Protein AF-A0A952JUQ2-F1 (afdb_monomer)

Radius of gyration: 20.74 Å; Cα contacts (8 Å, |Δi|>4): 284; chains: 1; bounding box: 38×48×67 Å

Nearest PDB structures (foldseek):
  8fvu-assembly1_A  TM=6.245E-01  e=5.560E-03  Homo sapiens
  4v7r-assembly2_DZ  TM=5.406E-01  e=3.427E+00  Saccharomyces cerevisiae
  6dao-assembly2_A  TM=3.862E-01  e=1.151E+00  Pseudomonas putida
  4a0f-assembly1_B  TM=4.061E-01  e=3.226E+00  Arabidopsis thaliana

Sequence (171 aa):
MMSKKYYIHFVWMFLLTIGVANA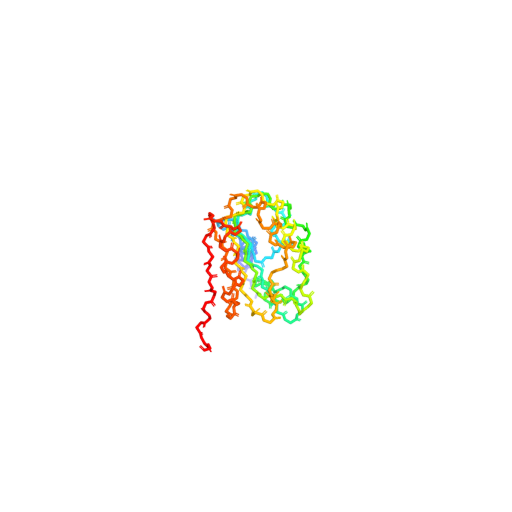QNSFNPMGYATSLRDALKEPENISTVSVYYTRGMIFDIEQGKPAPDASFEKLSELNNLKTFRLNGCPFDFKQENFFCNLSKLKQLEVLELRMSFRQLGILSEHSVKCLKKLKNLRRLNLPYLYPQEDYLKLQEALPNCEIVINVYPGE

Mean predicted aligned error: 10.51 Å

Structure (mmCIF, N/CA/C/O backbone):
data_AF-A0A952JUQ2-F1
#
_entry.id   AF-A0A952JUQ2-F1
#
loop_
_atom_site.group_PDB
_atom_site.id
_atom_site.type_symbol
_atom_site.label_atom_id
_atom_site.label_alt_id
_atom_site.label_comp_id
_atom_site.label_asym_id
_atom_site.label_entity_id
_atom_site.label_seq_id
_atom_site.pdbx_PDB_ins_code
_atom_site.Cartn_x
_atom_site.Cartn_y
_atom_site.Cartn_z
_atom_site.occupancy
_atom_site.B_iso_or_equiv
_atom_site.auth_seq_id
_atom_site.auth_comp_id
_atom_site.auth_asym_id
_atom_site.auth_atom_id
_atom_site.pdbx_PDB_model_num
ATOM 1 N N . MET A 1 1 ? 25.212 -35.802 -46.756 1.00 48.25 1 MET A N 1
ATOM 2 C CA . MET A 1 1 ? 24.297 -34.889 -47.475 1.00 48.25 1 MET A CA 1
ATOM 3 C C . MET A 1 1 ? 22.951 -34.931 -46.754 1.00 48.25 1 MET A C 1
ATOM 5 O O . MET A 1 1 ? 22.235 -35.913 -46.899 1.00 48.25 1 MET A O 1
ATOM 9 N N . MET A 1 2 ? 22.663 -33.977 -45.855 1.00 43.41 2 MET A N 1
ATOM 10 C CA . MET A 1 2 ? 21.398 -34.004 -45.103 1.00 43.41 2 MET A CA 1
ATOM 11 C C . MET A 1 2 ? 20.219 -33.844 -46.071 1.00 43.41 2 MET A C 1
ATOM 13 O O . MET A 1 2 ? 20.189 -32.920 -46.881 1.00 43.41 2 MET A O 1
ATOM 17 N N . SER A 1 3 ? 19.278 -34.788 -46.024 1.00 51.94 3 SER A N 1
ATOM 18 C CA . SER A 1 3 ? 18.105 -34.812 -46.901 1.00 51.94 3 SER A CA 1
ATOM 19 C C . SER A 1 3 ? 17.235 -33.570 -46.669 1.00 51.94 3 SER A C 1
ATOM 21 O O . SER A 1 3 ? 16.967 -33.204 -45.524 1.00 51.94 3 SER A O 1
ATOM 23 N N . LYS A 1 4 ? 16.760 -32.944 -47.760 1.00 53.78 4 LYS A N 1
ATOM 24 C CA . LYS A 1 4 ? 15.895 -31.742 -47.754 1.00 53.78 4 LYS A CA 1
ATOM 25 C C . LYS A 1 4 ? 14.690 -31.862 -46.805 1.00 53.78 4 LYS A C 1
ATOM 27 O O . LYS A 1 4 ? 14.225 -30.853 -46.286 1.00 53.78 4 LYS A O 1
ATOM 32 N N . LYS A 1 5 ? 14.219 -33.086 -46.530 1.00 54.19 5 LYS A N 1
ATOM 33 C CA . LYS A 1 5 ? 13.123 -33.356 -45.586 1.00 54.19 5 LYS A CA 1
ATOM 34 C C . LYS A 1 5 ? 13.482 -33.022 -44.132 1.00 54.19 5 LYS A C 1
ATOM 36 O O . LYS A 1 5 ? 12.635 -32.499 -43.418 1.00 54.19 5 LYS A O 1
ATOM 41 N N . TYR A 1 6 ? 14.727 -33.254 -43.708 1.00 50.25 6 TYR A N 1
ATOM 42 C CA . TYR A 1 6 ? 15.170 -32.939 -42.344 1.00 50.25 6 TYR A CA 1
ATOM 43 C C . TYR A 1 6 ? 15.338 -31.436 -42.126 1.00 50.25 6 TYR A C 1
ATOM 45 O O . TYR A 1 6 ? 15.023 -30.942 -41.049 1.00 50.25 6 TYR A O 1
ATOM 53 N N . TYR A 1 7 ? 15.759 -30.699 -43.158 1.00 55.59 7 TYR A N 1
ATOM 54 C CA . TYR A 1 7 ? 15.891 -29.242 -43.088 1.00 55.59 7 TYR A CA 1
ATOM 55 C C . TYR A 1 7 ? 14.527 -28.555 -42.922 1.00 55.59 7 TYR A C 1
ATOM 57 O O . TYR A 1 7 ? 14.372 -27.687 -42.071 1.00 55.59 7 TYR A O 1
ATOM 65 N N . ILE A 1 8 ? 13.508 -29.003 -43.664 1.00 60.38 8 ILE A N 1
ATOM 66 C CA . ILE A 1 8 ? 12.139 -28.476 -43.544 1.00 60.38 8 ILE A CA 1
ATOM 67 C C . ILE A 1 8 ? 11.548 -28.798 -42.163 1.00 60.38 8 ILE A C 1
ATOM 69 O O . ILE A 1 8 ? 10.934 -27.928 -41.553 1.00 60.38 8 ILE A O 1
ATOM 73 N N . HIS A 1 9 ? 11.788 -30.001 -41.629 1.00 49.88 9 HIS A N 1
ATOM 74 C CA . HIS A 1 9 ? 11.355 -30.360 -40.274 1.00 49.88 9 HIS A CA 1
ATOM 75 C C . HIS A 1 9 ? 12.032 -29.517 -39.185 1.00 49.88 9 HIS A C 1
ATOM 77 O O . HIS A 1 9 ? 11.367 -29.105 -38.236 1.00 49.88 9 HIS A O 1
ATOM 83 N N . PHE A 1 10 ? 13.327 -29.222 -39.333 1.00 52.72 10 PHE A N 1
ATOM 84 C CA . PHE A 1 10 ? 14.059 -28.358 -38.405 1.00 52.72 10 PHE A CA 1
ATOM 85 C C . PHE A 1 10 ? 13.554 -26.915 -38.440 1.00 52.72 10 PHE A C 1
ATOM 87 O O . PHE A 1 10 ? 13.363 -26.319 -37.387 1.00 52.72 10 PHE A O 1
ATOM 94 N N . VAL A 1 11 ? 13.275 -26.369 -39.627 1.00 57.78 11 VAL A N 1
ATOM 95 C CA . VAL A 1 11 ? 12.714 -25.016 -39.773 1.00 57.78 11 VAL A CA 1
ATOM 96 C C . VAL A 1 11 ? 11.303 -24.935 -39.180 1.00 57.78 11 VAL A C 1
ATOM 98 O O . VAL A 1 11 ? 10.991 -23.970 -38.487 1.00 57.78 11 VAL A O 1
ATOM 101 N N . TRP A 1 12 ? 10.474 -25.968 -39.365 1.00 45.62 12 TRP A N 1
ATOM 102 C CA . TRP A 1 12 ? 9.148 -26.049 -38.742 1.00 45.62 12 TRP A CA 1
ATOM 103 C C . TRP A 1 12 ? 9.212 -26.149 -37.215 1.00 45.62 12 TRP A C 1
ATOM 105 O O . TRP A 1 12 ? 8.477 -25.437 -36.535 1.00 45.62 12 TRP A O 1
ATOM 115 N N . MET A 1 13 ? 10.110 -26.969 -36.656 1.00 43.53 13 MET A N 1
ATOM 116 C CA . MET A 1 13 ? 10.314 -27.013 -35.203 1.00 43.53 13 MET A CA 1
ATOM 117 C C . MET A 1 13 ? 10.859 -25.692 -34.657 1.00 43.53 13 MET A C 1
ATOM 119 O O . MET A 1 13 ? 10.415 -25.262 -33.598 1.00 43.53 13 MET A O 1
ATOM 123 N N . PHE A 1 14 ? 11.765 -25.024 -35.375 1.00 47.56 14 PHE A N 1
ATOM 124 C CA . PHE A 1 14 ? 12.341 -23.754 -34.934 1.00 47.56 14 PHE A CA 1
ATOM 125 C C . PHE A 1 14 ? 11.302 -22.618 -34.949 1.00 47.56 14 PHE A C 1
ATOM 127 O O . PHE A 1 14 ? 11.216 -21.841 -33.998 1.00 47.56 14 PHE A O 1
ATOM 134 N N . LEU A 1 15 ? 10.440 -22.567 -35.972 1.00 43.97 15 LEU A N 1
ATOM 135 C CA . LEU A 1 15 ? 9.308 -21.634 -36.031 1.00 43.97 15 LEU A CA 1
ATOM 136 C C . LEU A 1 15 ? 8.252 -21.929 -34.959 1.00 43.97 15 LEU A C 1
ATOM 138 O O . LEU A 1 15 ? 7.720 -20.991 -34.373 1.00 43.97 15 LEU A O 1
ATOM 142 N N . LEU A 1 16 ? 7.996 -23.203 -34.640 1.00 41.97 16 LEU A N 1
ATOM 143 C CA . LEU A 1 16 ? 7.150 -23.582 -33.504 1.00 41.97 16 LEU A CA 1
ATOM 144 C C . LEU A 1 16 ? 7.776 -23.149 -32.173 1.00 41.97 16 LEU A C 1
ATOM 146 O O . LEU A 1 16 ? 7.067 -22.609 -31.337 1.00 41.97 16 LEU A O 1
ATOM 150 N N . THR A 1 17 ? 9.090 -23.284 -31.977 1.00 39.91 17 THR A N 1
ATOM 151 C CA . THR A 1 17 ? 9.741 -22.807 -30.744 1.00 39.91 17 THR A CA 1
ATOM 152 C C . THR A 1 17 ? 9.764 -21.284 -30.627 1.00 39.91 17 THR A C 1
ATOM 154 O O . THR A 1 17 ? 9.573 -20.774 -29.530 1.00 39.91 17 THR A O 1
ATOM 157 N N . ILE A 1 18 ? 9.917 -20.543 -31.733 1.00 41.25 18 ILE A N 1
ATOM 158 C CA . ILE A 1 18 ? 9.821 -19.072 -31.727 1.00 41.25 18 ILE A CA 1
ATOM 159 C C . ILE A 1 18 ? 8.368 -18.628 -31.504 1.00 41.25 18 ILE A C 1
ATOM 161 O O . ILE A 1 18 ? 8.122 -17.694 -30.746 1.00 41.25 18 ILE A O 1
ATOM 165 N N . GLY A 1 19 ? 7.395 -19.317 -32.108 1.00 39.59 19 GLY A N 1
ATOM 166 C CA . GLY A 1 19 ? 5.969 -19.077 -31.877 1.00 39.59 19 GLY A CA 1
ATOM 167 C C . GLY A 1 19 ? 5.550 -19.364 -30.434 1.00 39.59 19 GLY A C 1
ATOM 168 O O . GLY A 1 19 ? 4.802 -18.587 -29.854 1.00 39.59 19 GLY A O 1
ATOM 169 N N . VAL A 1 20 ? 6.084 -20.424 -29.822 1.00 41.56 20 VAL A N 1
ATOM 170 C CA . VAL A 1 20 ? 5.821 -20.789 -28.420 1.00 41.56 20 VAL A CA 1
ATOM 171 C C . VAL A 1 20 ? 6.560 -19.862 -27.444 1.00 41.56 20 VAL A C 1
ATOM 173 O O . VAL A 1 20 ? 5.977 -19.489 -26.432 1.00 41.56 20 VAL A O 1
ATOM 176 N N . ALA A 1 21 ? 7.778 -19.407 -27.756 1.00 36.41 21 ALA A N 1
ATOM 177 C CA . ALA A 1 21 ? 8.496 -18.416 -26.946 1.00 36.41 21 ALA A CA 1
ATOM 178 C C . ALA A 1 21 ? 7.831 -17.025 -26.993 1.00 36.41 21 ALA A C 1
ATOM 180 O O . ALA A 1 21 ? 7.738 -16.351 -25.971 1.00 36.41 21 ALA A O 1
ATOM 181 N N . ASN A 1 22 ? 7.288 -16.618 -28.147 1.00 41.34 22 ASN A N 1
ATOM 182 C CA . ASN A 1 22 ? 6.492 -15.390 -28.253 1.00 41.34 22 ASN A CA 1
ATOM 183 C C . ASN A 1 22 ? 5.085 -15.538 -27.647 1.00 41.34 22 ASN A C 1
ATOM 185 O O . ASN A 1 22 ? 4.543 -14.556 -27.151 1.00 41.34 22 ASN A O 1
ATOM 189 N N . ALA A 1 23 ? 4.512 -16.747 -27.623 1.00 36.94 23 ALA A N 1
ATOM 190 C CA . ALA A 1 23 ? 3.246 -17.020 -26.942 1.00 36.94 23 ALA A CA 1
ATOM 191 C C . ALA A 1 23 ? 3.397 -17.070 -25.409 1.00 36.94 23 ALA A C 1
ATOM 193 O O . ALA A 1 23 ? 2.489 -16.648 -24.694 1.00 36.94 23 ALA A O 1
ATOM 194 N N . GLN A 1 24 ? 4.550 -17.504 -24.888 1.00 36.94 24 GLN A N 1
ATOM 195 C CA . GLN A 1 24 ? 4.845 -17.461 -23.450 1.00 36.94 24 GLN A CA 1
ATOM 196 C C . GLN A 1 24 ? 5.017 -16.031 -22.913 1.00 36.94 24 GLN A C 1
ATOM 198 O O . GLN A 1 24 ? 4.682 -15.794 -21.759 1.00 36.94 24 GLN A O 1
ATOM 203 N N . ASN A 1 25 ? 5.396 -15.064 -23.756 1.00 39.97 25 ASN A N 1
ATOM 204 C CA . ASN A 1 25 ? 5.373 -13.633 -23.416 1.00 39.97 25 ASN A CA 1
ATOM 205 C C . ASN A 1 25 ? 3.961 -13.008 -23.413 1.00 39.97 25 ASN A C 1
ATOM 207 O O . ASN A 1 25 ? 3.826 -11.816 -23.153 1.00 39.97 25 ASN A O 1
ATOM 211 N N . SER A 1 26 ? 2.910 -13.779 -23.721 1.00 40.09 26 SER A N 1
ATOM 212 C CA . SER A 1 26 ? 1.522 -13.288 -23.812 1.00 40.09 26 SER A CA 1
ATOM 213 C C . SER A 1 26 ? 0.542 -13.998 -22.875 1.00 40.09 26 SER A C 1
ATOM 215 O O . SER A 1 26 ? -0.656 -13.721 -22.902 1.00 40.09 26 SER A O 1
ATOM 217 N N . PHE A 1 27 ? 1.021 -14.899 -22.012 1.00 37.22 27 PHE A N 1
ATOM 218 C CA . PHE A 1 27 ? 0.160 -15.550 -21.030 1.00 37.22 27 PHE A CA 1
ATOM 219 C C . PHE A 1 27 ? 0.118 -14.731 -19.734 1.00 37.22 27 PHE A C 1
ATOM 221 O O . PHE A 1 27 ? 0.773 -15.063 -18.751 1.00 37.22 27 PHE A O 1
ATOM 228 N N . ASN A 1 28 ? -0.677 -13.656 -19.734 1.00 50.28 28 ASN A N 1
ATOM 229 C CA . ASN A 1 28 ? -1.103 -12.968 -18.517 1.00 50.28 28 ASN A CA 1
ATOM 230 C C . ASN A 1 28 ? -2.543 -13.388 -18.179 1.00 50.28 28 ASN A C 1
ATOM 232 O O . ASN A 1 28 ? -3.490 -12.713 -18.584 1.00 50.28 28 ASN A O 1
ATOM 236 N N . PRO A 1 29 ? -2.759 -14.514 -17.478 1.00 48.12 29 PRO A N 1
ATOM 237 C CA . PRO A 1 29 ? -4.084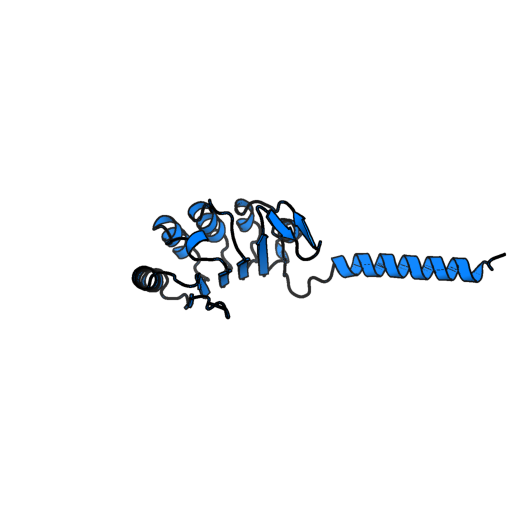 -15.114 -17.412 1.00 48.12 29 PRO A CA 1
ATOM 238 C C . PRO A 1 29 ? -5.114 -14.297 -16.616 1.00 48.12 29 PRO A C 1
ATOM 240 O O . PRO A 1 29 ? -6.281 -14.659 -16.667 1.00 48.12 29 PRO A O 1
ATOM 243 N N . MET A 1 30 ? -4.744 -13.227 -15.891 1.00 62.62 30 MET A N 1
ATOM 244 C CA . MET A 1 30 ? -5.668 -12.506 -14.988 1.00 62.62 30 MET A CA 1
ATOM 245 C C . MET A 1 30 ? -5.366 -11.000 -14.794 1.00 62.62 30 MET A C 1
ATOM 247 O O . MET A 1 30 ? -5.812 -10.395 -13.814 1.00 62.62 30 MET A O 1
ATOM 251 N N . GLY A 1 31 ? -4.597 -10.367 -15.683 1.00 84.12 31 GLY A N 1
ATOM 252 C CA . GLY A 1 31 ? -4.207 -8.963 -15.498 1.00 84.12 31 GLY A CA 1
ATOM 253 C C . GLY A 1 31 ? -3.202 -8.764 -14.363 1.00 84.12 31 GLY A C 1
ATOM 254 O O . GLY A 1 31 ? -3.310 -7.832 -13.570 1.00 84.12 31 GLY A O 1
ATOM 255 N N . TYR A 1 32 ? -2.261 -9.689 -14.238 1.00 87.56 32 TYR A N 1
ATOM 256 C CA . TYR A 1 32 ? -1.175 -9.688 -13.272 1.00 87.56 32 TYR A CA 1
ATOM 257 C C . TYR A 1 32 ? 0.119 -9.173 -13.915 1.00 87.56 32 TYR A C 1
ATOM 259 O O . TYR A 1 32 ? 0.428 -9.535 -15.042 1.00 87.56 32 TYR A O 1
ATOM 267 N N . ALA A 1 33 ? 0.899 -8.360 -13.212 1.00 86.94 33 ALA A N 1
ATOM 268 C CA . ALA A 1 33 ? 2.233 -7.966 -13.660 1.00 86.94 33 ALA A CA 1
ATOM 269 C C . ALA A 1 33 ? 3.227 -7.947 -12.495 1.00 86.94 33 ALA A C 1
ATOM 271 O O . ALA A 1 33 ? 2.887 -7.576 -11.369 1.00 86.94 33 ALA A O 1
ATOM 272 N N . THR A 1 34 ? 4.478 -8.315 -12.763 1.00 85.50 34 THR A N 1
ATOM 273 C CA 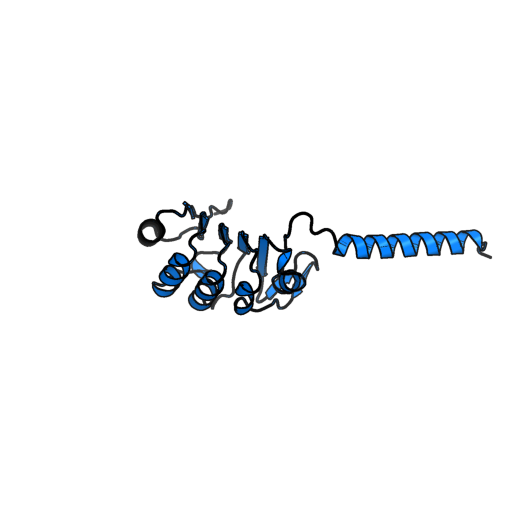. THR A 1 34 ? 5.580 -8.280 -11.782 1.00 85.50 34 THR A CA 1
ATOM 274 C C . THR A 1 34 ? 6.426 -7.007 -11.852 1.00 85.50 34 THR A C 1
ATOM 276 O O . THR A 1 34 ? 7.390 -6.854 -11.105 1.00 85.50 34 THR A O 1
ATOM 279 N N . SER A 1 35 ? 6.067 -6.093 -12.752 1.00 85.38 35 SER A N 1
ATOM 280 C CA . SER A 1 35 ? 6.806 -4.878 -13.098 1.00 85.38 35 SER A CA 1
ATOM 281 C C . SER A 1 35 ? 5.809 -3.782 -13.479 1.00 85.38 35 SER A C 1
ATOM 283 O O . SER A 1 35 ? 4.821 -4.042 -14.173 1.00 85.38 35 SER A O 1
ATOM 285 N N . LEU A 1 36 ? 6.037 -2.553 -13.009 1.00 87.69 36 LEU A N 1
ATOM 286 C CA . LEU A 1 36 ? 5.193 -1.410 -13.350 1.00 87.69 36 LEU A CA 1
ATOM 287 C C . LEU A 1 36 ? 5.373 -1.021 -14.822 1.00 87.69 36 LEU A C 1
ATOM 289 O O . LEU A 1 36 ? 4.402 -0.700 -15.494 1.00 87.69 36 LEU A O 1
ATOM 293 N N . ARG A 1 37 ? 6.591 -1.094 -15.357 1.00 88.31 37 ARG A N 1
ATOM 294 C CA . ARG A 1 37 ? 6.899 -0.840 -16.768 1.00 88.31 37 ARG A CA 1
ATOM 295 C C . ARG A 1 37 ? 6.092 -1.752 -17.681 1.00 88.31 37 ARG A C 1
ATOM 297 O O . ARG A 1 37 ? 5.588 -1.275 -18.693 1.00 88.31 37 ARG A O 1
ATOM 304 N N . ASP A 1 38 ? 5.992 -3.034 -17.347 1.00 86.38 38 ASP A N 1
ATOM 305 C CA . ASP A 1 38 ? 5.240 -3.992 -18.158 1.00 86.38 38 ASP A CA 1
ATOM 306 C C . ASP A 1 38 ? 3.739 -3.803 -17.984 1.00 86.38 38 ASP A C 1
ATOM 308 O O . ASP A 1 38 ? 3.015 -3.796 -18.976 1.00 86.38 38 ASP A O 1
ATOM 312 N N . ALA A 1 39 ? 3.287 -3.523 -16.758 1.00 90.25 39 ALA A N 1
ATOM 313 C CA . ALA A 1 39 ? 1.895 -3.174 -16.498 1.00 90.25 39 ALA A CA 1
ATOM 314 C C . ALA A 1 39 ? 1.423 -1.966 -17.330 1.00 90.25 39 ALA A C 1
ATOM 316 O O . ALA A 1 39 ? 0.290 -1.929 -17.795 1.00 90.25 39 ALA A O 1
ATOM 317 N N . LEU A 1 40 ? 2.303 -0.986 -17.547 1.00 92.06 40 LEU A N 1
ATOM 318 C CA . LEU A 1 40 ? 2.011 0.228 -18.312 1.00 92.06 40 LEU A CA 1
ATOM 319 C C . LEU A 1 40 ? 1.933 0.016 -19.833 1.00 92.06 40 LEU A C 1
ATOM 321 O O . LEU A 1 40 ? 1.577 0.955 -20.540 1.00 92.06 40 LEU A O 1
ATOM 325 N N . LYS A 1 41 ? 2.265 -1.173 -20.357 1.00 92.44 41 LYS A N 1
ATOM 326 C CA . LYS A 1 41 ? 2.092 -1.478 -21.789 1.00 92.44 41 LYS A CA 1
ATOM 327 C C . LYS A 1 41 ? 0.617 -1.632 -22.163 1.00 92.44 41 LYS A C 1
ATOM 329 O O . LYS A 1 41 ? 0.231 -1.209 -23.245 1.00 92.44 41 LYS A O 1
ATOM 334 N N . GLU A 1 42 ? -0.178 -2.207 -21.261 1.00 91.88 42 GLU A N 1
ATOM 335 C CA . GLU A 1 42 ? -1.618 -2.457 -21.427 1.00 91.88 42 GLU A CA 1
ATOM 336 C C . GLU A 1 42 ? -2.359 -2.188 -20.098 1.00 91.88 42 GLU A C 1
ATOM 338 O O . GLU A 1 42 ? -2.890 -3.111 -19.472 1.00 91.88 42 GLU A O 1
ATOM 343 N N . PRO A 1 43 ? -2.356 -0.938 -19.597 1.00 91.88 43 PRO A N 1
ATOM 344 C CA . PRO A 1 43 ? -2.780 -0.600 -18.234 1.00 91.88 43 PRO A CA 1
ATOM 345 C C . PRO A 1 43 ? -4.248 -0.942 -17.937 1.00 91.88 43 PRO A C 1
ATOM 347 O O . PRO A 1 43 ? -4.600 -1.241 -16.794 1.00 91.88 43 PRO A O 1
ATOM 350 N N . GLU A 1 44 ? -5.109 -0.930 -18.953 1.00 90.94 44 GLU A N 1
ATOM 351 C CA . GLU A 1 44 ? -6.506 -1.350 -18.874 1.00 90.94 44 GLU A CA 1
ATOM 352 C C . GLU A 1 44 ? -6.679 -2.849 -18.590 1.00 90.94 44 GLU A C 1
ATOM 354 O O . GLU A 1 44 ? -7.684 -3.242 -17.996 1.00 90.94 44 GLU A O 1
ATOM 359 N N . ASN A 1 45 ? -5.700 -3.683 -18.937 1.00 91.31 45 ASN A N 1
ATOM 360 C CA . ASN A 1 45 ? -5.762 -5.126 -18.721 1.00 91.31 45 ASN A CA 1
ATOM 361 C C . ASN A 1 45 ? -5.193 -5.537 -17.356 1.00 91.31 45 ASN A C 1
ATOM 363 O O . ASN A 1 45 ? -5.296 -6.704 -16.986 1.00 91.31 45 ASN A O 1
ATOM 367 N N . ILE A 1 46 ? -4.619 -4.607 -16.583 1.00 92.88 46 ILE A N 1
ATOM 368 C CA . ILE A 1 46 ? -3.932 -4.908 -15.323 1.00 92.88 46 ILE A CA 1
ATOM 369 C C . ILE A 1 46 ? -4.829 -4.657 -14.109 1.00 92.88 46 ILE A C 1
ATOM 371 O O . ILE A 1 46 ? -5.232 -3.534 -13.811 1.00 92.88 46 ILE A O 1
ATOM 375 N N . SER A 1 47 ? -5.075 -5.724 -13.351 1.00 94.44 47 SER A N 1
ATOM 376 C CA . SER A 1 47 ? -5.812 -5.722 -12.086 1.00 94.44 47 SER A CA 1
ATOM 377 C C . SER A 1 47 ? -4.916 -5.951 -10.863 1.00 94.44 47 SER A C 1
ATOM 379 O O . SER A 1 47 ? -5.289 -5.585 -9.745 1.00 94.44 47 SER A O 1
ATOM 381 N N . THR A 1 48 ? -3.726 -6.527 -11.050 1.00 93.69 48 THR A N 1
ATOM 382 C CA . THR A 1 48 ? -2.777 -6.831 -9.976 1.00 93.69 48 THR A CA 1
ATOM 383 C C . THR A 1 48 ? -1.349 -6.524 -10.400 1.00 93.69 48 THR A C 1
ATOM 385 O O . THR A 1 48 ? -0.895 -6.979 -11.443 1.00 93.69 48 THR A O 1
ATOM 388 N N . VAL A 1 49 ? -0.604 -5.829 -9.544 1.00 92.00 49 VAL A N 1
ATOM 389 C CA . VAL A 1 49 ? 0.838 -5.617 -9.711 1.00 92.00 49 VAL A CA 1
ATOM 390 C C . VAL A 1 49 ? 1.565 -6.077 -8.456 1.00 92.00 49 VAL A C 1
ATOM 392 O O . VAL A 1 49 ? 1.169 -5.728 -7.344 1.00 92.00 49 VAL A O 1
ATOM 395 N N . SER A 1 50 ? 2.634 -6.852 -8.625 1.00 89.56 50 SER A N 1
ATOM 396 C CA . SER A 1 50 ? 3.524 -7.270 -7.543 1.00 89.56 50 SER A CA 1
ATOM 397 C C . SER A 1 50 ? 4.968 -6.957 -7.895 1.00 89.56 50 SER A C 1
ATOM 399 O O . SER A 1 50 ? 5.630 -7.721 -8.586 1.00 89.56 50 SER A O 1
ATOM 401 N N . VAL A 1 51 ? 5.460 -5.839 -7.380 1.00 87.75 51 VAL A N 1
ATOM 402 C CA . VAL A 1 51 ? 6.821 -5.357 -7.610 1.00 87.75 51 VAL A CA 1
ATOM 403 C C . VAL A 1 51 ? 7.747 -5.898 -6.525 1.00 87.75 51 VAL A C 1
ATOM 405 O O . VAL A 1 51 ? 7.385 -5.930 -5.346 1.00 87.75 51 VAL A O 1
ATOM 408 N N . TYR A 1 52 ? 8.951 -6.316 -6.911 1.00 82.75 52 TYR A N 1
ATOM 409 C CA . TYR A 1 52 ? 9.970 -6.827 -5.995 1.00 82.75 52 TYR A CA 1
ATOM 410 C C . TYR A 1 52 ? 11.178 -5.919 -6.014 1.00 82.75 52 TYR A C 1
ATOM 412 O O . TYR A 1 52 ? 11.790 -5.756 -7.050 1.00 82.75 52 TYR A O 1
ATOM 420 N N . TYR A 1 53 ? 11.557 -5.338 -4.889 1.00 75.94 53 TYR A N 1
ATOM 421 C CA . TYR A 1 53 ? 12.741 -4.504 -4.785 1.00 75.94 53 TYR A CA 1
ATOM 422 C C . TYR A 1 53 ? 13.890 -5.291 -4.154 1.00 75.94 53 TYR A C 1
ATOM 424 O O . TYR A 1 53 ? 13.812 -5.718 -3.002 1.00 75.94 53 TYR A O 1
ATOM 432 N N . THR A 1 54 ? 14.990 -5.448 -4.889 1.00 67.44 54 THR A N 1
ATOM 433 C CA . THR A 1 54 ? 16.218 -6.076 -4.391 1.00 67.44 54 THR A CA 1
ATOM 434 C C . THR A 1 54 ? 17.437 -5.246 -4.796 1.00 67.44 54 THR A C 1
ATOM 436 O O . THR A 1 54 ? 17.568 -4.819 -5.940 1.00 67.44 54 THR A O 1
ATOM 439 N N . ARG A 1 55 ? 18.357 -5.001 -3.851 1.00 61.25 55 ARG A N 1
ATOM 440 C CA . ARG A 1 55 ? 19.681 -4.393 -4.115 1.00 61.25 55 ARG A CA 1
ATOM 441 C C . ARG A 1 55 ? 19.674 -3.074 -4.916 1.00 61.25 55 ARG A C 1
ATOM 443 O O . ARG A 1 55 ? 20.559 -2.870 -5.740 1.00 61.25 55 ARG A O 1
ATOM 450 N N . GLY A 1 56 ? 18.714 -2.174 -4.700 1.00 55.28 56 GLY A N 1
ATOM 451 C CA . GLY A 1 56 ? 18.690 -0.900 -5.442 1.00 55.28 56 GLY A CA 1
ATOM 452 C C . GLY A 1 56 ? 17.747 -0.867 -6.643 1.00 55.28 56 GLY A C 1
ATOM 453 O O . GLY A 1 56 ? 17.554 0.193 -7.227 1.00 55.28 56 GLY A O 1
ATOM 454 N N . MET A 1 57 ? 17.187 -2.010 -7.044 1.00 59.38 57 MET A N 1
ATOM 455 C CA . MET A 1 57 ? 16.445 -2.154 -8.295 1.00 59.38 57 MET A CA 1
ATOM 456 C C . MET A 1 57 ? 15.159 -2.941 -8.083 1.00 59.38 57 MET A C 1
ATOM 458 O O . MET A 1 57 ? 15.063 -3.777 -7.182 1.00 59.38 57 MET A O 1
ATOM 462 N N . ILE A 1 58 ? 14.178 -2.691 -8.943 1.00 63.59 58 ILE A N 1
ATOM 463 C CA . ILE A 1 58 ? 13.010 -3.552 -9.029 1.00 63.59 58 ILE A CA 1
ATOM 464 C C . ILE A 1 58 ? 13.407 -4.781 -9.861 1.00 63.59 58 ILE A C 1
ATOM 466 O O . ILE A 1 58 ? 13.933 -4.692 -10.965 1.00 63.59 58 ILE A O 1
ATOM 470 N N . PHE A 1 59 ? 13.273 -5.956 -9.273 1.00 54.94 59 PHE A N 1
ATOM 471 C CA . PHE A 1 59 ? 13.558 -7.221 -9.905 1.00 54.94 59 PHE A CA 1
ATOM 472 C C . PHE A 1 59 ? 12.381 -7.585 -10.801 1.00 54.94 59 PHE A C 1
ATOM 474 O O . PHE A 1 59 ? 11.295 -7.903 -10.314 1.00 54.94 59 PHE A O 1
ATOM 481 N N . ASP A 1 60 ? 12.618 -7.548 -12.108 1.00 54.78 60 ASP A N 1
ATOM 482 C CA . ASP A 1 60 ? 11.753 -8.228 -13.054 1.00 54.78 60 ASP A CA 1
ATOM 483 C C . ASP A 1 60 ? 11.987 -9.736 -12.874 1.00 54.78 60 ASP A C 1
ATOM 485 O O . ASP A 1 60 ? 13.008 -10.289 -13.297 1.00 54.78 60 ASP A O 1
ATOM 489 N N . ILE A 1 61 ? 11.062 -10.382 -12.157 1.00 54.59 61 ILE A N 1
ATOM 490 C CA . ILE A 1 61 ? 11.117 -11.823 -11.889 1.00 54.59 61 ILE A CA 1
ATOM 491 C C . ILE A 1 61 ? 11.098 -12.622 -13.192 1.00 54.59 61 ILE A C 1
ATOM 493 O O . ILE A 1 61 ? 11.772 -13.648 -13.265 1.00 54.59 61 ILE A O 1
ATOM 497 N N . GLU A 1 62 ? 10.384 -12.153 -14.215 1.00 55.84 62 GLU A N 1
ATOM 498 C CA . GLU A 1 62 ? 10.224 -12.875 -15.478 1.00 55.84 62 GLU A CA 1
ATOM 499 C C . GLU A 1 62 ? 11.529 -12.883 -16.279 1.00 55.84 62 GLU A C 1
ATOM 501 O O . GLU A 1 62 ? 11.893 -13.896 -16.874 1.00 55.84 62 GLU A O 1
ATOM 506 N N . GLN A 1 63 ? 12.297 -11.792 -16.219 1.00 61.12 63 GLN A N 1
ATOM 507 C CA . GLN A 1 63 ? 13.607 -11.705 -16.874 1.00 61.12 63 GLN A CA 1
ATOM 508 C C . GLN A 1 63 ? 14.767 -12.231 -16.015 1.00 61.12 63 GLN A C 1
ATOM 510 O O . GLN A 1 63 ? 15.892 -12.367 -16.509 1.00 61.12 63 GLN A O 1
ATOM 515 N N . GLY A 1 64 ? 14.530 -12.502 -14.727 1.00 59.22 64 GLY A N 1
ATOM 516 C CA . GLY A 1 64 ? 15.538 -13.014 -13.796 1.00 59.22 64 GLY A CA 1
ATOM 517 C C . GLY A 1 64 ? 16.721 -12.064 -13.568 1.00 59.22 64 GLY A C 1
ATOM 518 O O . GLY A 1 64 ? 17.785 -12.501 -13.119 1.00 59.22 64 GLY A O 1
ATOM 519 N N . LYS A 1 65 ? 16.573 -10.774 -13.896 1.00 59.72 65 LYS A N 1
ATOM 520 C CA . LYS A 1 65 ? 17.620 -9.755 -13.762 1.00 59.72 65 LYS A CA 1
ATOM 521 C C . LYS A 1 65 ? 17.049 -8.483 -13.134 1.00 59.72 65 LYS A C 1
ATOM 523 O O . LYS A 1 65 ? 15.955 -8.062 -13.500 1.00 59.72 65 LYS A O 1
ATOM 528 N N . PRO A 1 66 ? 17.794 -7.824 -12.230 1.00 61.81 66 PRO A N 1
ATOM 529 C CA . PRO A 1 66 ? 17.416 -6.502 -11.760 1.00 61.81 66 PRO A CA 1
ATOM 530 C C . PRO A 1 66 ? 17.381 -5.518 -12.935 1.00 61.81 66 PRO A C 1
ATOM 532 O O . PRO A 1 66 ? 18.357 -5.412 -13.680 1.00 61.81 66 PRO A O 1
ATOM 535 N N . ALA A 1 67 ? 16.281 -4.787 -13.084 1.00 64.69 67 ALA A N 1
ATOM 536 C CA . ALA A 1 67 ? 16.156 -3.717 -14.059 1.00 64.69 67 ALA A CA 1
ATOM 537 C C . ALA A 1 67 ? 15.595 -2.472 -13.360 1.00 64.69 67 ALA A C 1
ATOM 539 O O . ALA A 1 67 ? 14.859 -2.580 -12.380 1.00 64.69 67 ALA A O 1
ATOM 540 N N . PRO A 1 68 ? 15.904 -1.253 -13.824 1.00 66.25 68 PRO A N 1
ATOM 541 C CA . PRO A 1 68 ? 15.099 -0.108 -13.428 1.00 66.25 68 PRO A CA 1
ATOM 542 C C . PRO A 1 68 ? 13.645 -0.409 -13.791 1.00 66.25 68 PRO A C 1
ATOM 544 O O . PRO A 1 68 ? 13.409 -0.990 -14.848 1.00 66.25 68 PRO A O 1
ATOM 547 N N . ASP A 1 69 ? 12.691 -0.003 -12.973 1.00 77.31 69 ASP A N 1
ATOM 548 C CA . ASP A 1 69 ? 11.268 -0.071 -13.310 1.00 77.31 69 ASP A CA 1
ATOM 549 C C . ASP A 1 69 ? 10.738 1.357 -13.521 1.00 77.31 69 ASP A C 1
ATOM 551 O O . ASP A 1 69 ? 11.478 2.339 -13.399 1.00 77.31 69 ASP A O 1
ATOM 555 N N . ALA A 1 70 ? 9.482 1.495 -13.925 1.00 84.00 70 ALA A N 1
ATOM 556 C CA . ALA A 1 70 ? 8.810 2.778 -13.973 1.00 84.00 70 ALA A CA 1
ATOM 557 C C . ALA A 1 70 ? 8.676 3.391 -12.566 1.00 84.00 70 ALA A C 1
ATOM 559 O O . ALA A 1 70 ? 8.596 2.698 -11.553 1.00 84.00 70 ALA A O 1
ATOM 560 N N . SER A 1 71 ? 8.634 4.724 -12.512 1.00 86.50 71 SER A N 1
ATOM 561 C CA . SER A 1 71 ? 8.386 5.461 -11.269 1.00 86.50 71 SER A CA 1
ATOM 562 C C . SER A 1 71 ? 6.983 5.172 -10.729 1.00 86.50 71 SER A C 1
ATOM 564 O O . SER A 1 71 ? 6.022 5.126 -11.499 1.00 86.50 71 SER A O 1
ATOM 566 N N . PHE A 1 72 ? 6.838 5.097 -9.401 1.00 86.75 72 PHE A N 1
ATOM 567 C CA . PHE A 1 72 ? 5.534 4.979 -8.735 1.00 86.75 72 PHE A CA 1
ATOM 568 C C . PHE A 1 72 ? 4.582 6.152 -9.022 1.00 86.75 72 PHE A C 1
ATOM 570 O O . PHE A 1 72 ? 3.380 6.028 -8.808 1.00 86.75 72 PHE A O 1
ATOM 577 N N . GLU A 1 73 ? 5.075 7.275 -9.551 1.00 89.25 73 GLU A N 1
ATOM 578 C CA . GLU A 1 73 ? 4.224 8.368 -10.045 1.00 89.25 73 GLU A CA 1
ATOM 579 C C . GLU A 1 73 ? 3.292 7.930 -11.178 1.00 89.25 73 GLU A C 1
ATOM 581 O O . GLU A 1 73 ? 2.184 8.453 -11.292 1.00 89.25 73 GLU A O 1
ATOM 586 N N . LYS A 1 74 ? 3.700 6.919 -11.953 1.00 92.06 74 LYS A N 1
ATOM 587 C CA . LYS A 1 74 ? 2.894 6.331 -13.026 1.00 92.06 74 LYS A CA 1
ATOM 588 C C . LYS A 1 74 ? 1.861 5.319 -12.539 1.00 92.06 74 LYS A C 1
ATOM 590 O O . LYS A 1 74 ? 1.048 4.868 -13.336 1.00 92.06 74 LYS A O 1
ATOM 595 N N . LEU A 1 75 ? 1.830 4.974 -11.243 1.00 90.50 75 LEU A N 1
ATOM 596 C CA . LEU A 1 75 ? 0.830 4.037 -10.708 1.00 90.50 75 LEU A CA 1
ATOM 597 C C . LEU A 1 75 ? -0.594 4.473 -11.040 1.00 90.50 75 LEU A C 1
ATOM 599 O O . LEU A 1 75 ? -1.432 3.625 -11.310 1.00 90.50 75 LEU A O 1
ATOM 603 N N . SER A 1 76 ? -0.862 5.781 -11.075 1.00 91.75 76 SER A N 1
ATOM 604 C CA . SER A 1 76 ? -2.191 6.303 -11.397 1.00 91.75 76 SER A CA 1
ATOM 605 C C . SER A 1 76 ? -2.661 6.032 -12.825 1.00 91.75 76 SER A C 1
ATOM 607 O O . SER A 1 76 ? -3.834 6.243 -13.102 1.00 91.75 76 SER A O 1
ATOM 609 N N . GLU A 1 77 ? -1.781 5.590 -13.724 1.00 94.94 77 GLU A N 1
ATOM 610 C CA . GLU A 1 77 ? -2.150 5.199 -15.089 1.00 94.94 77 GLU A CA 1
ATOM 611 C C . GLU A 1 77 ? -2.837 3.816 -15.112 1.00 94.94 77 GLU A C 1
ATOM 613 O O . GLU A 1 77 ? -3.621 3.532 -16.015 1.00 94.94 77 GLU A O 1
ATOM 618 N N . LEU A 1 78 ? -2.634 2.981 -14.081 1.00 94.56 78 LEU A N 1
ATOM 619 C CA . LEU A 1 78 ? -3.239 1.650 -13.944 1.00 94.56 78 LEU A CA 1
ATOM 620 C C . LEU A 1 78 ? -4.669 1.726 -13.380 1.00 94.56 78 LEU A C 1
ATOM 622 O O . LEU A 1 78 ? -4.953 1.277 -12.271 1.00 94.56 78 LEU A O 1
ATOM 626 N N . ASN A 1 79 ? -5.594 2.323 -14.130 1.00 90.94 79 ASN A N 1
ATOM 627 C CA . ASN A 1 79 ? -6.940 2.660 -13.640 1.00 90.94 79 ASN A CA 1
ATOM 628 C C . ASN A 1 79 ? -7.798 1.459 -13.187 1.00 90.94 79 ASN A C 1
ATOM 630 O O . ASN A 1 79 ? -8.739 1.654 -12.411 1.00 90.94 79 ASN A O 1
ATOM 634 N N . ASN A 1 80 ? -7.467 0.243 -13.637 1.00 94.12 80 ASN A N 1
ATOM 635 C CA . ASN A 1 80 ? -8.138 -1.008 -13.263 1.00 94.12 80 ASN A CA 1
ATOM 636 C C . ASN A 1 80 ? -7.433 -1.773 -12.129 1.00 94.12 80 ASN A C 1
ATOM 638 O O . ASN A 1 80 ? -7.879 -2.858 -11.749 1.00 94.12 80 ASN A O 1
ATOM 642 N N . LEU A 1 81 ? -6.369 -1.205 -11.548 1.00 96.12 81 LEU A N 1
ATOM 643 C CA . LEU A 1 81 ? -5.596 -1.856 -10.499 1.00 96.12 81 LEU A CA 1
ATOM 644 C C . LEU A 1 81 ? -6.416 -2.022 -9.215 1.00 96.12 81 LEU A C 1
ATOM 646 O O . LEU A 1 81 ? -6.842 -1.044 -8.596 1.00 96.12 81 LEU A O 1
ATOM 650 N N . LYS A 1 82 ? -6.567 -3.275 -8.785 1.00 96.75 82 LYS A N 1
ATOM 651 C CA . LYS A 1 82 ? -7.248 -3.674 -7.548 1.00 96.75 82 LYS A CA 1
ATOM 652 C C . LYS A 1 82 ? -6.285 -4.112 -6.460 1.00 96.75 82 LYS A C 1
ATOM 654 O O . LYS A 1 82 ? -6.558 -3.888 -5.285 1.00 96.75 82 LYS A O 1
ATOM 659 N N . THR A 1 83 ? -5.160 -4.714 -6.836 1.00 96.31 83 THR A N 1
ATOM 660 C CA . THR A 1 83 ? -4.154 -5.197 -5.886 1.00 96.31 83 THR A CA 1
ATOM 661 C C . THR A 1 83 ? -2.781 -4.647 -6.232 1.00 96.31 83 THR A C 1
ATOM 663 O O . THR A 1 83 ? -2.294 -4.838 -7.345 1.00 96.31 83 THR A O 1
ATOM 666 N N . PHE A 1 84 ? -2.124 -4.020 -5.259 1.00 95.38 84 PHE A N 1
ATOM 667 C CA . PHE A 1 84 ? -0.724 -3.631 -5.371 1.00 95.38 84 PHE A CA 1
ATOM 668 C C . PHE A 1 84 ? 0.092 -4.276 -4.254 1.00 95.38 84 PHE A C 1
ATOM 670 O O . PHE A 1 84 ? -0.218 -4.108 -3.073 1.00 95.38 84 PHE A O 1
ATOM 677 N N . ARG A 1 85 ? 1.145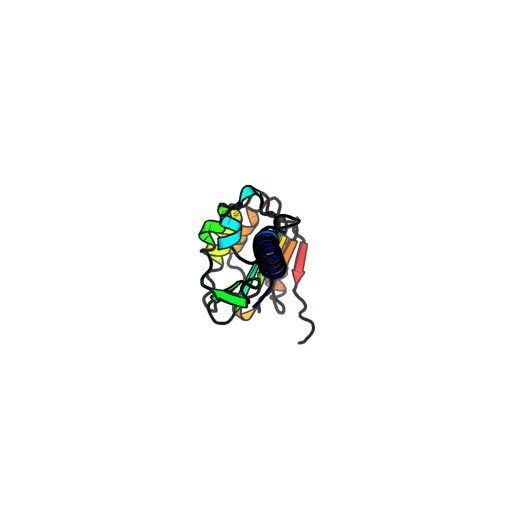 -5.006 -4.621 1.00 92.94 85 ARG A N 1
ATOM 678 C CA . ARG A 1 85 ? 2.099 -5.598 -3.680 1.00 92.94 85 ARG A CA 1
ATOM 679 C C . ARG A 1 85 ? 3.475 -4.994 -3.899 1.00 92.94 85 ARG A C 1
ATOM 681 O O . ARG A 1 85 ? 4.002 -5.025 -5.009 1.00 92.94 85 ARG A O 1
ATOM 688 N N . LEU A 1 86 ? 4.057 -4.485 -2.822 1.00 91.06 86 LEU A N 1
ATOM 689 C CA . LEU A 1 86 ? 5.409 -3.951 -2.803 1.00 91.06 86 LEU A CA 1
ATOM 690 C C . LEU A 1 86 ? 6.274 -4.828 -1.904 1.00 91.06 86 LEU A C 1
ATOM 692 O O . LEU A 1 86 ? 6.155 -4.781 -0.680 1.00 91.06 86 LEU A O 1
ATOM 696 N N . ASN A 1 87 ? 7.115 -5.653 -2.522 1.00 87.88 87 ASN A N 1
ATOM 697 C CA . ASN A 1 87 ? 8.015 -6.566 -1.829 1.00 87.88 87 ASN A CA 1
ATOM 698 C C . ASN A 1 87 ? 9.374 -5.879 -1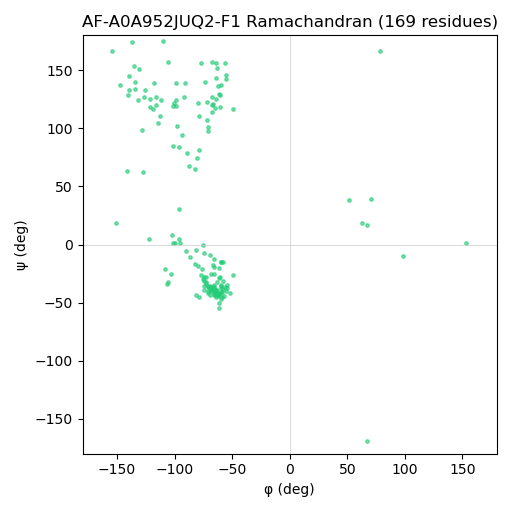.657 1.00 87.88 87 ASN A C 1
ATOM 700 O O . ASN A 1 87 ? 10.207 -5.917 -2.556 1.00 87.88 87 ASN A O 1
ATOM 704 N N . GLY A 1 88 ? 9.588 -5.231 -0.514 1.00 84.44 88 GLY A N 1
ATOM 705 C CA . GLY A 1 88 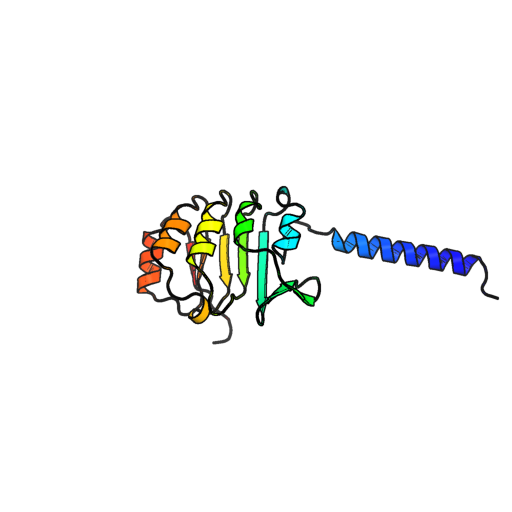? 10.755 -4.389 -0.252 1.00 84.44 88 GLY A CA 1
ATOM 706 C C . GLY A 1 88 ? 10.664 -2.996 -0.888 1.00 84.44 88 GLY A C 1
ATOM 707 O O . GLY A 1 88 ? 9.838 -2.729 -1.757 1.00 84.44 88 GLY A O 1
ATOM 708 N N . CYS A 1 89 ? 11.543 -2.095 -0.458 1.00 81.75 89 CYS A N 1
ATOM 709 C CA . CYS A 1 89 ? 11.685 -0.749 -1.015 1.00 81.75 89 CYS A CA 1
ATOM 710 C C . CYS A 1 89 ? 13.116 -0.213 -0.785 1.00 81.75 89 CYS A C 1
ATOM 712 O O . CYS A 1 89 ? 13.868 -0.804 0.007 1.00 81.75 89 CYS A O 1
ATOM 714 N N . PRO A 1 90 ? 13.521 0.885 -1.454 1.00 76.75 90 PRO A N 1
ATOM 715 C CA . PRO A 1 90 ? 14.770 1.581 -1.140 1.00 76.75 90 PRO A CA 1
ATOM 716 C C . PRO A 1 90 ? 14.845 2.009 0.329 1.00 76.75 90 PRO A C 1
ATOM 718 O O . PRO A 1 90 ? 13.824 2.175 0.990 1.00 76.75 90 PRO A O 1
ATOM 721 N N . PHE A 1 91 ? 16.064 2.196 0.840 1.00 73.69 91 PHE A N 1
ATOM 722 C CA . PHE A 1 91 ? 16.285 2.645 2.221 1.00 73.69 91 PHE A CA 1
ATOM 723 C C . PHE A 1 91 ? 15.723 4.053 2.471 1.00 73.69 91 PHE A C 1
ATOM 725 O O . PHE A 1 91 ? 15.239 4.342 3.557 1.00 73.69 91 PHE A O 1
ATOM 732 N N . ASP A 1 92 ? 15.741 4.920 1.460 1.00 76.62 92 ASP A N 1
ATOM 733 C CA . ASP A 1 92 ? 15.225 6.288 1.506 1.00 76.62 92 ASP A CA 1
ATOM 734 C C . ASP A 1 92 ? 13.793 6.404 0.950 1.00 76.62 92 ASP A C 1
ATOM 736 O O . ASP A 1 92 ? 13.418 7.441 0.390 1.00 76.62 92 ASP A O 1
ATOM 740 N N . PHE A 1 93 ? 12.995 5.340 1.097 1.00 85.06 93 PHE A N 1
ATOM 741 C CA . PHE A 1 93 ? 11.644 5.237 0.553 1.00 85.06 93 PHE A CA 1
ATOM 742 C C . PHE A 1 93 ? 10.780 6.459 0.882 1.00 85.06 93 PHE A C 1
ATOM 744 O O . PHE A 1 93 ? 10.453 6.754 2.033 1.00 85.06 93 PHE A O 1
ATOM 751 N N . LYS A 1 94 ? 10.376 7.179 -0.169 1.00 88.81 94 LYS A N 1
ATOM 752 C CA . LYS A 1 94 ? 9.532 8.375 -0.075 1.00 88.81 94 LYS A CA 1
ATOM 753 C C . LYS A 1 94 ? 8.067 7.972 0.086 1.00 88.81 94 LYS A C 1
ATOM 755 O O . LYS A 1 94 ? 7.282 8.078 -0.857 1.00 88.81 94 LYS A O 1
ATOM 760 N N . GLN A 1 95 ? 7.716 7.501 1.283 1.00 90.56 95 GLN A N 1
ATOM 761 C CA . GLN A 1 95 ? 6.382 6.975 1.585 1.00 90.56 95 GLN A CA 1
ATOM 762 C C . GLN A 1 95 ? 5.245 7.936 1.189 1.00 90.56 95 GLN A C 1
ATOM 764 O O . GLN A 1 95 ? 4.275 7.509 0.572 1.00 90.56 95 GLN A O 1
ATOM 769 N N . GLU A 1 96 ? 5.385 9.241 1.437 1.00 92.50 96 GLU A N 1
ATOM 770 C CA . GLU A 1 96 ? 4.335 10.230 1.148 1.00 92.50 96 GLU A CA 1
ATOM 771 C C . GLU A 1 96 ? 3.996 10.297 -0.341 1.00 92.50 96 GLU A C 1
ATOM 773 O O . GLU A 1 96 ? 2.835 10.149 -0.730 1.00 92.50 96 GLU A O 1
ATOM 778 N N . ASN A 1 97 ? 5.020 10.428 -1.189 1.00 92.31 97 ASN A N 1
ATOM 779 C CA . ASN A 1 97 ? 4.847 10.442 -2.640 1.00 92.31 97 ASN A CA 1
ATOM 780 C C . ASN A 1 97 ? 4.196 9.142 -3.121 1.00 92.31 97 ASN A C 1
ATOM 782 O O . ASN A 1 97 ? 3.301 9.166 -3.967 1.00 92.31 97 ASN A O 1
ATOM 786 N N . PHE A 1 98 ? 4.612 8.007 -2.561 1.00 93.50 98 PHE A N 1
ATOM 787 C CA . PHE A 1 98 ? 4.049 6.706 -2.893 1.00 93.50 98 PHE A CA 1
ATOM 788 C C . PHE A 1 98 ? 2.551 6.616 -2.552 1.00 93.50 98 PHE A C 1
ATOM 790 O O . PHE A 1 98 ? 1.734 6.361 -3.440 1.00 93.50 98 PHE A O 1
ATOM 797 N N . PHE A 1 99 ? 2.158 6.899 -1.306 1.00 96.12 99 PHE A N 1
ATOM 798 C CA . PHE A 1 99 ? 0.757 6.810 -0.882 1.00 96.12 99 PHE A CA 1
ATOM 799 C C . PHE A 1 99 ? -0.139 7.836 -1.581 1.00 96.12 99 PHE A C 1
ATOM 801 O O . PHE A 1 99 ? -1.292 7.540 -1.907 1.00 96.12 99 PHE A O 1
ATOM 808 N N . CYS A 1 100 ? 0.367 9.036 -1.865 1.00 95.50 100 CYS A N 1
ATOM 809 C CA . CYS A 1 100 ? -0.411 10.047 -2.572 1.00 95.50 100 CYS A CA 1
ATOM 810 C C . CYS A 1 100 ? -0.596 9.725 -4.057 1.00 95.50 100 CYS A C 1
ATOM 812 O O . CYS A 1 100 ? -1.671 10.003 -4.595 1.00 95.50 100 CYS A O 1
ATOM 814 N N . ASN A 1 101 ? 0.365 9.065 -4.705 1.00 94.44 101 ASN A N 1
ATOM 815 C CA . ASN A 1 101 ? 0.154 8.524 -6.046 1.00 94.44 101 ASN A CA 1
ATOM 816 C C . ASN A 1 101 ? -0.823 7.346 -6.043 1.00 94.44 101 ASN A C 1
ATOM 818 O O . ASN A 1 101 ? -1.755 7.352 -6.847 1.00 94.44 101 ASN A O 1
ATOM 822 N N . LEU A 1 102 ? -0.706 6.415 -5.088 1.00 95.44 102 LEU A N 1
ATOM 823 C CA . LEU A 1 102 ? -1.693 5.343 -4.913 1.00 95.44 102 LEU A CA 1
ATOM 824 C C . LEU A 1 102 ? -3.109 5.896 -4.737 1.00 95.44 102 LEU A C 1
ATOM 826 O O . LEU A 1 102 ? -4.035 5.377 -5.341 1.00 95.44 102 LEU A O 1
ATOM 830 N N . SER A 1 103 ? -3.288 6.992 -3.992 1.00 95.94 103 SER A N 1
ATOM 831 C CA . SER A 1 103 ? -4.603 7.601 -3.718 1.00 95.94 103 SER A CA 1
ATOM 832 C C . SER A 1 103 ? -5.417 8.021 -4.960 1.00 95.94 103 SER A C 1
ATOM 834 O O . SER A 1 103 ? -6.626 8.300 -4.883 1.00 95.94 103 SER A O 1
ATOM 836 N N . LYS A 1 104 ? -4.758 8.086 -6.122 1.00 95.88 104 LYS A N 1
ATOM 837 C CA . LYS A 1 104 ? -5.379 8.352 -7.423 1.00 95.88 104 LYS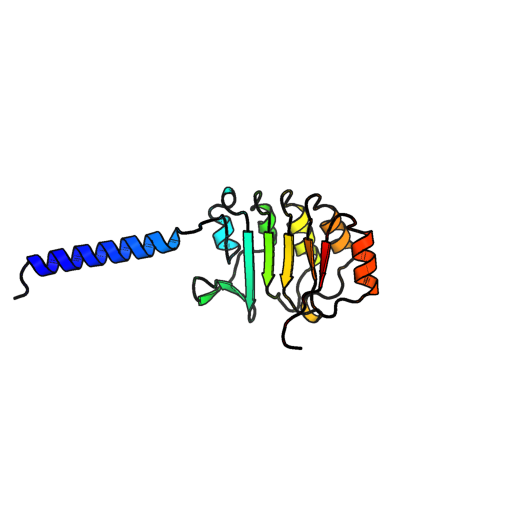 A CA 1
ATOM 838 C C . LYS A 1 104 ? -6.099 7.114 -7.978 1.00 95.88 104 LYS A C 1
ATOM 840 O O . LYS A 1 104 ? -7.089 7.285 -8.683 1.00 95.88 104 LYS A O 1
ATOM 845 N N . LEU A 1 105 ? -5.685 5.906 -7.590 1.00 95.88 105 LEU A N 1
ATOM 846 C CA . LEU A 1 105 ? -6.296 4.633 -7.974 1.00 95.88 105 LEU A CA 1
ATOM 847 C C . LEU A 1 105 ? -7.642 4.438 -7.278 1.00 95.88 105 LEU A C 1
ATOM 849 O O . LEU A 1 105 ? -7.719 4.172 -6.079 1.00 95.88 105 LEU A O 1
ATOM 853 N N . LYS A 1 106 ? -8.732 4.572 -8.032 1.00 94.56 106 LYS A N 1
ATOM 854 C CA . LYS A 1 106 ? -10.086 4.494 -7.465 1.00 94.56 106 LYS A CA 1
ATOM 855 C C . LYS A 1 106 ? -10.565 3.069 -7.225 1.00 94.56 106 LYS A C 1
ATOM 857 O O . LYS A 1 106 ? -11.473 2.891 -6.422 1.00 94.56 106 LYS A O 1
ATOM 862 N N . GLN A 1 107 ? -9.948 2.081 -7.864 1.00 95.75 107 GLN A N 1
ATOM 863 C CA . GLN A 1 107 ? -10.333 0.672 -7.761 1.00 95.75 107 GLN A CA 1
ATOM 864 C C . GLN A 1 107 ? -9.455 -0.140 -6.801 1.00 95.75 107 GLN A C 1
ATOM 866 O O . GLN A 1 107 ? -9.688 -1.332 -6.656 1.00 95.75 107 GLN A O 1
ATOM 871 N N . LEU A 1 108 ? -8.466 0.474 -6.141 1.00 97.44 108 LEU A N 1
ATOM 872 C CA . LEU A 1 108 ? -7.540 -0.266 -5.289 1.00 97.44 108 LEU A CA 1
ATOM 873 C C . LEU A 1 108 ? -8.265 -0.818 -4.053 1.00 97.44 108 LEU A C 1
ATOM 875 O O . LEU A 1 108 ? -8.793 -0.054 -3.244 1.00 97.44 108 LEU A O 1
ATOM 879 N N . GLU A 1 109 ? -8.252 -2.141 -3.914 1.00 97.94 109 GLU A N 1
ATOM 880 C CA . GLU A 1 109 ? -8.892 -2.892 -2.833 1.00 97.94 109 GLU A CA 1
ATOM 881 C C . GLU A 1 109 ? -7.873 -3.452 -1.838 1.00 97.94 109 GLU A C 1
ATOM 883 O O . GLU A 1 109 ? -8.151 -3.520 -0.640 1.00 97.94 109 GLU A O 1
ATOM 888 N N . VAL A 1 110 ? -6.686 -3.830 -2.317 1.00 97.81 110 VAL A N 1
ATOM 889 C CA . VAL A 1 110 ? -5.658 -4.496 -1.513 1.00 97.81 110 VAL A CA 1
ATOM 890 C C . VAL A 1 110 ? -4.305 -3.821 -1.717 1.00 97.81 110 VAL A C 1
ATOM 892 O O . VAL A 1 110 ? -3.801 -3.732 -2.839 1.00 97.81 110 VAL A O 1
ATOM 895 N N . LEU A 1 111 ? -3.694 -3.387 -0.615 1.00 97.31 111 LEU A N 1
ATOM 896 C CA . LEU A 1 111 ? -2.324 -2.886 -0.577 1.00 97.31 111 LEU A CA 1
ATOM 897 C C . LEU A 1 111 ? -1.477 -3.761 0.346 1.00 97.31 111 LEU A C 1
ATOM 899 O O . LEU A 1 111 ? -1.720 -3.815 1.550 1.00 97.31 111 LEU A O 1
ATOM 903 N N . GLU A 1 112 ? -0.462 -4.422 -0.206 1.00 95.00 112 GLU A N 1
ATOM 904 C CA . GLU A 1 112 ? 0.448 -5.262 0.573 1.00 95.00 112 GLU A CA 1
ATOM 905 C C . GLU A 1 112 ? 1.861 -4.676 0.627 1.00 95.00 112 GLU A C 1
ATOM 907 O O . GLU A 1 112 ? 2.584 -4.687 -0.371 1.00 95.00 112 GLU A O 1
ATOM 912 N N . LEU A 1 113 ? 2.278 -4.202 1.805 1.00 93.25 113 LEU A N 1
ATOM 913 C CA . LEU A 1 113 ? 3.625 -3.681 2.051 1.00 93.25 113 LEU A CA 1
ATOM 914 C C . LEU A 1 113 ? 4.495 -4.783 2.663 1.00 93.25 113 LEU A C 1
ATOM 916 O O . LEU A 1 113 ? 4.645 -4.898 3.879 1.00 93.25 113 LEU A O 1
ATOM 920 N N . ARG A 1 114 ? 5.056 -5.630 1.801 1.00 89.69 114 ARG A N 1
ATOM 921 C CA . ARG A 1 114 ? 5.901 -6.773 2.172 1.00 89.69 114 ARG A CA 1
ATOM 922 C C . ARG A 1 114 ? 7.358 -6.331 2.304 1.00 89.69 114 ARG A C 1
ATOM 924 O O . ARG A 1 114 ? 8.205 -6.660 1.478 1.00 89.69 114 ARG A O 1
ATOM 931 N N . MET A 1 115 ? 7.630 -5.517 3.315 1.00 87.81 115 MET A N 1
ATOM 932 C CA . MET A 1 115 ? 8.957 -4.981 3.632 1.00 87.81 115 MET A CA 1
ATOM 933 C C . MET A 1 115 ? 9.210 -5.039 5.141 1.00 87.81 115 MET A C 1
ATOM 935 O O . MET A 1 115 ? 8.318 -5.395 5.905 1.00 87.81 115 MET A O 1
ATOM 939 N N . SER A 1 116 ? 10.420 -4.697 5.583 1.00 89.06 116 SER A N 1
ATOM 940 C CA . SER A 1 116 ? 10.712 -4.569 7.018 1.00 89.06 116 SER A CA 1
ATOM 941 C C . SER A 1 116 ? 10.163 -3.259 7.593 1.00 89.06 116 SER A C 1
ATOM 943 O O . SER A 1 116 ? 10.031 -2.262 6.878 1.00 89.06 116 SER A O 1
ATOM 945 N N . PHE A 1 117 ? 9.920 -3.207 8.907 1.00 91.19 117 PHE A N 1
ATOM 946 C CA . PHE A 1 117 ? 9.562 -1.948 9.569 1.00 91.19 117 PHE A CA 1
ATOM 947 C C . PHE A 1 117 ? 10.659 -0.887 9.417 1.00 91.19 117 PHE A C 1
ATOM 949 O O . PHE A 1 117 ? 10.351 0.277 9.197 1.00 91.19 117 PHE A O 1
ATOM 956 N N . ARG A 1 118 ? 11.941 -1.282 9.430 1.00 88.94 118 ARG A N 1
ATOM 957 C CA . ARG A 1 118 ? 13.069 -0.361 9.198 1.00 88.94 118 ARG A CA 1
ATOM 958 C C . ARG A 1 118 ? 12.979 0.353 7.842 1.00 88.94 118 ARG A C 1
ATOM 960 O O . ARG A 1 118 ? 13.455 1.474 7.723 1.00 88.94 118 ARG A O 1
ATOM 967 N N . GLN A 1 119 ? 12.406 -0.302 6.835 1.00 88.44 119 GLN A N 1
ATOM 968 C CA . GLN A 1 119 ? 12.238 0.248 5.491 1.00 88.44 119 GLN A CA 1
ATOM 969 C C . GLN A 1 119 ? 11.017 1.167 5.369 1.00 88.44 119 GLN A C 1
ATOM 971 O O . GLN A 1 119 ? 11.118 2.222 4.751 1.00 88.44 119 GLN A O 1
ATOM 976 N N . LEU A 1 120 ? 9.873 0.778 5.944 1.00 91.75 120 LEU A N 1
ATOM 977 C CA . LEU A 1 120 ? 8.653 1.590 5.869 1.00 91.75 120 LEU A CA 1
ATOM 978 C C . LEU A 1 120 ? 8.671 2.766 6.856 1.00 91.75 120 LEU A C 1
ATOM 980 O O . LEU A 1 120 ? 8.287 3.883 6.510 1.00 91.75 120 LEU A O 1
ATOM 984 N N . GLY A 1 121 ? 9.086 2.491 8.092 1.00 92.88 121 GLY A N 1
ATOM 985 C CA . GLY A 1 121 ? 8.869 3.349 9.248 1.00 92.88 121 GLY A CA 1
ATOM 986 C C . GLY A 1 121 ? 7.395 3.450 9.653 1.00 92.88 121 GLY A C 1
ATOM 987 O O . GLY A 1 121 ? 6.530 2.709 9.180 1.00 92.88 121 GLY A O 1
ATOM 988 N N . ILE A 1 122 ? 7.115 4.393 10.551 1.00 95.69 122 ILE A N 1
ATOM 989 C CA . ILE A 1 122 ? 5.749 4.793 10.904 1.00 95.69 122 ILE A CA 1
ATOM 990 C C . ILE A 1 122 ? 5.171 5.607 9.742 1.00 95.69 122 ILE A C 1
ATOM 992 O O . ILE A 1 122 ? 5.869 6.430 9.140 1.00 95.69 122 ILE A O 1
ATOM 996 N N . LEU A 1 123 ? 3.895 5.386 9.422 1.00 96.31 123 LEU A N 1
ATOM 997 C CA . LEU A 1 123 ? 3.207 6.184 8.413 1.00 96.31 123 LEU A CA 1
ATOM 998 C C . LEU A 1 123 ? 3.030 7.630 8.887 1.00 96.31 123 LEU A C 1
ATOM 1000 O O . LEU A 1 123 ? 2.468 7.874 9.953 1.00 96.31 123 LEU A O 1
ATOM 1004 N N . SER A 1 124 ? 3.467 8.595 8.075 1.00 96.56 124 SER A N 1
ATOM 1005 C CA . SER A 1 124 ? 3.251 10.014 8.379 1.00 96.56 124 SER A CA 1
ATOM 1006 C C . SER A 1 124 ? 1.767 10.388 8.302 1.00 96.56 124 SER A C 1
ATOM 1008 O O . SER A 1 124 ? 0.988 9.766 7.574 1.00 96.56 124 SER A O 1
ATOM 1010 N N . GLU A 1 125 ? 1.361 11.460 8.989 1.00 96.31 125 GLU A N 1
ATOM 1011 C CA . GLU A 1 125 ? -0.016 11.975 8.916 1.00 96.31 125 GLU A CA 1
ATOM 1012 C C . GLU A 1 125 ? -0.443 12.256 7.462 1.00 96.31 125 GLU A C 1
ATOM 1014 O O . GLU A 1 125 ? -1.574 11.968 7.058 1.00 96.31 125 GLU A O 1
ATOM 1019 N N . HIS A 1 126 ? 0.487 12.755 6.640 1.00 97.38 126 HIS A N 1
ATOM 1020 C CA . HIS A 1 126 ? 0.248 12.998 5.221 1.00 97.38 126 HIS A CA 1
ATOM 1021 C C . HIS A 1 126 ? -0.029 11.699 4.452 1.00 97.38 126 HIS A C 1
ATOM 1023 O O . HIS A 1 126 ? -0.998 11.621 3.690 1.00 97.38 126 HIS A O 1
ATOM 1029 N N . SER A 1 127 ? 0.766 10.655 4.703 1.00 97.25 127 SER A N 1
ATOM 1030 C CA . SER A 1 127 ? 0.562 9.321 4.131 1.00 97.25 127 SER A CA 1
ATOM 1031 C C . SER A 1 127 ? -0.807 8.752 4.505 1.00 97.25 127 SER A C 1
ATOM 1033 O O . SER A 1 127 ? -1.549 8.297 3.630 1.00 97.25 127 SER A O 1
ATOM 1035 N N . VAL A 1 128 ? -1.210 8.873 5.775 1.00 97.88 128 VAL A N 1
ATOM 1036 C CA . VAL A 1 128 ? -2.538 8.447 6.250 1.00 97.88 128 VAL A CA 1
ATOM 1037 C C . VAL A 1 128 ? -3.656 9.244 5.573 1.00 97.88 128 VAL A C 1
ATOM 1039 O O . VAL A 1 128 ? -4.643 8.667 5.110 1.00 97.88 128 VAL A O 1
ATOM 1042 N N . LYS A 1 129 ? -3.502 10.565 5.420 1.00 98.00 129 LYS A N 1
ATOM 1043 C CA . LYS A 1 129 ? -4.465 11.408 4.690 1.00 98.00 129 LYS A CA 1
ATOM 1044 C C . LYS A 1 129 ? -4.624 10.971 3.232 1.00 98.00 129 LYS A C 1
ATOM 1046 O O . LYS A 1 129 ? -5.736 11.025 2.701 1.00 98.00 129 LYS A O 1
ATOM 1051 N N . CYS A 1 130 ? -3.544 10.539 2.583 1.00 97.75 130 CYS A N 1
ATOM 1052 C CA . CYS A 1 130 ? -3.589 9.996 1.229 1.00 97.75 130 CYS A CA 1
ATOM 1053 C C . CYS A 1 130 ? -4.255 8.609 1.182 1.00 97.75 130 CYS A C 1
ATOM 1055 O O . CYS A 1 130 ? -5.128 8.404 0.337 1.00 97.75 130 CYS A O 1
ATOM 1057 N N . LEU A 1 131 ? -3.975 7.715 2.137 1.00 97.50 131 LEU A N 1
ATOM 1058 C CA 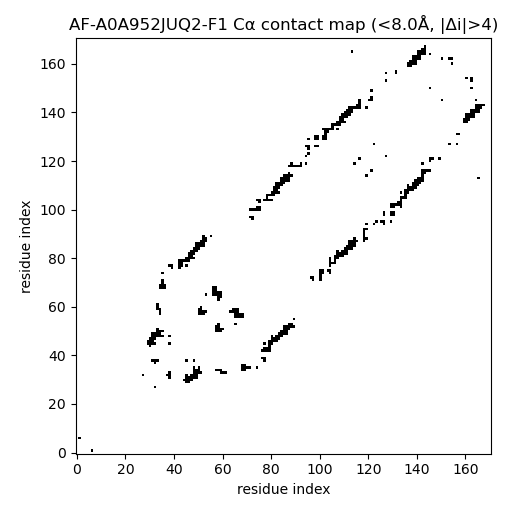. LEU A 1 131 ? -4.662 6.421 2.263 1.00 97.50 131 LEU A CA 1
ATOM 1059 C C . LEU A 1 131 ? -6.181 6.574 2.442 1.00 97.50 131 LEU A C 1
ATOM 1061 O O . LEU A 1 131 ? -6.948 5.893 1.768 1.00 97.50 131 LEU A O 1
ATOM 1065 N N . LYS A 1 132 ? -6.648 7.543 3.241 1.00 97.38 132 LYS A N 1
ATOM 1066 C CA . LYS A 1 132 ? -8.089 7.817 3.455 1.00 97.38 132 LYS A CA 1
ATOM 1067 C C . LYS A 1 132 ? -8.870 8.187 2.184 1.00 97.38 132 LYS A C 1
ATOM 1069 O O . LYS A 1 132 ? -10.109 8.208 2.195 1.00 97.38 132 LYS A O 1
ATOM 1074 N N . LYS A 1 133 ? -8.183 8.533 1.090 1.00 97.19 133 LYS A N 1
ATOM 1075 C CA . LYS A 1 133 ? -8.808 8.808 -0.215 1.00 97.19 133 LYS A CA 1
ATOM 1076 C C . LYS A 1 133 ? -9.103 7.527 -1.008 1.00 97.19 133 LYS A C 1
ATOM 1078 O O . LYS A 1 133 ? -9.911 7.589 -1.933 1.00 97.19 133 LYS A O 1
ATOM 1083 N N . LEU A 1 134 ? -8.500 6.393 -0.647 1.00 96.94 134 LEU A N 1
ATOM 1084 C CA . LEU A 1 134 ? -8.746 5.083 -1.251 1.00 96.94 134 LEU A CA 1
ATOM 1085 C C . LEU A 1 134 ? -10.046 4.484 -0.701 1.00 96.94 134 LEU A C 1
ATOM 1087 O O . LEU A 1 134 ? -10.044 3.675 0.219 1.00 96.94 134 LEU A O 1
ATOM 1091 N N . LYS A 1 135 ? -11.187 4.913 -1.245 1.00 95.38 135 LYS A N 1
ATOM 1092 C CA . LYS A 1 135 ? -12.515 4.547 -0.714 1.00 95.38 135 LYS A CA 1
ATOM 1093 C C . LYS A 1 135 ? -12.866 3.064 -0.834 1.00 95.38 135 LYS A C 1
ATOM 1095 O O . LYS A 1 135 ? -13.742 2.611 -0.109 1.00 95.38 135 LYS A O 1
ATOM 1100 N N . ASN A 1 136 ? -12.181 2.342 -1.715 1.00 96.50 136 ASN A N 1
ATOM 1101 C CA . ASN A 1 136 ? -12.377 0.913 -1.931 1.00 96.50 136 ASN A CA 1
ATOM 1102 C C . ASN A 1 136 ? -11.315 0.044 -1.247 1.00 96.50 136 ASN A C 1
ATOM 1104 O O . ASN A 1 136 ? -11.396 -1.174 -1.366 1.00 96.50 136 ASN A O 1
ATOM 1108 N N . LEU A 1 137 ? -10.354 0.636 -0.521 1.00 98.00 137 LEU A N 1
ATOM 1109 C CA . LEU A 1 137 ? -9.317 -0.130 0.166 1.00 98.00 137 LEU A CA 1
ATOM 1110 C C . LEU A 1 137 ? -9.945 -0.946 1.297 1.00 98.00 137 LEU A C 1
ATOM 1112 O O . LEU A 1 137 ? -10.450 -0.395 2.273 1.00 98.00 137 LEU A O 1
ATOM 1116 N N . ARG A 1 138 ? -9.905 -2.266 1.137 1.00 97.50 138 ARG A N 1
ATOM 1117 C CA . ARG A 1 138 ? -10.456 -3.258 2.063 1.00 97.50 138 ARG A CA 1
ATOM 1118 C C . ARG A 1 138 ? -9.377 -3.926 2.886 1.00 97.50 138 ARG A C 1
ATOM 1120 O O . ARG A 1 138 ? -9.685 -4.414 3.965 1.00 97.50 138 ARG A O 1
ATOM 1127 N N . ARG A 1 139 ? -8.140 -3.966 2.387 1.00 98.00 139 ARG A N 1
ATOM 1128 C CA . ARG A 1 139 ? -7.023 -4.588 3.090 1.00 98.00 139 ARG A CA 1
ATOM 1129 C C . ARG A 1 139 ? -5.734 -3.794 2.941 1.00 98.00 139 ARG A C 1
ATOM 1131 O O . ARG A 1 139 ? -5.296 -3.510 1.826 1.00 98.00 139 ARG A O 1
ATOM 1138 N N . LEU A 1 140 ? -5.104 -3.518 4.076 1.00 97.75 140 LEU A N 1
ATOM 1139 C CA . LEU A 1 140 ? -3.772 -2.943 4.189 1.00 97.75 140 LEU A CA 1
ATOM 1140 C C . LEU A 1 140 ? -2.895 -3.910 4.975 1.00 97.75 140 LEU A C 1
ATOM 1142 O O . LEU A 1 140 ? -3.158 -4.189 6.141 1.00 97.75 140 LEU A O 1
ATOM 1146 N N . ASN A 1 141 ? -1.842 -4.410 4.342 1.00 95.94 141 ASN A N 1
ATOM 1147 C CA . ASN A 1 141 ? -0.848 -5.224 5.020 1.00 95.94 141 ASN A CA 1
ATOM 1148 C C . ASN A 1 141 ? 0.377 -4.372 5.384 1.00 95.94 141 ASN A C 1
ATOM 1150 O O . ASN A 1 141 ? 0.967 -3.742 4.502 1.00 95.94 141 ASN A O 1
ATOM 1154 N N . LEU A 1 142 ? 0.731 -4.359 6.667 1.00 95.12 142 LEU A N 1
ATOM 1155 C CA . LEU A 1 142 ? 1.836 -3.615 7.267 1.00 95.12 142 LEU A CA 1
ATOM 1156 C C . LEU A 1 142 ? 3.005 -4.548 7.624 1.00 95.12 142 LEU A C 1
ATOM 1158 O O . LEU A 1 142 ? 2.811 -5.749 7.797 1.00 95.12 142 LEU A O 1
ATOM 1162 N N . PRO A 1 143 ? 4.235 -4.027 7.744 1.00 92.38 143 PRO A N 1
ATOM 1163 C CA . PRO A 1 143 ? 5.401 -4.825 8.110 1.00 92.38 143 PRO A CA 1
ATOM 1164 C C . PRO A 1 143 ? 5.296 -5.425 9.521 1.00 92.38 143 PRO A C 1
ATOM 1166 O O . PRO A 1 143 ? 4.636 -4.871 10.401 1.00 92.38 143 PRO A O 1
ATOM 1169 N N . TYR A 1 144 ? 6.022 -6.525 9.744 1.00 89.88 144 TYR A N 1
ATOM 1170 C CA . TYR A 1 144 ? 6.283 -7.056 11.086 1.00 89.88 144 TYR A CA 1
ATOM 1171 C C . TYR A 1 144 ? 6.915 -5.967 11.971 1.00 89.88 144 TYR A C 1
ATOM 1173 O O . TYR A 1 144 ? 7.676 -5.139 11.467 1.00 89.88 144 TYR A O 1
ATOM 1181 N N . LEU A 1 145 ? 6.609 -5.966 13.274 1.00 93.69 145 LEU A N 1
ATOM 1182 C CA . LEU A 1 145 ? 7.030 -4.948 14.257 1.00 93.69 145 LEU A CA 1
ATOM 1183 C C . LEU A 1 145 ? 6.434 -3.540 14.071 1.00 93.69 145 LEU A C 1
ATOM 1185 O O . LEU A 1 145 ? 6.949 -2.585 14.653 1.00 93.69 145 LEU A O 1
ATOM 1189 N N . TYR A 1 146 ? 5.352 -3.373 13.301 1.00 95.31 146 TYR A N 1
ATOM 1190 C CA . TYR A 1 146 ? 4.650 -2.087 13.277 1.00 95.31 146 TYR A CA 1
ATOM 1191 C C . TYR A 1 146 ? 4.109 -1.740 14.687 1.00 95.31 146 TYR A C 1
ATOM 1193 O O . TYR A 1 146 ? 3.450 -2.592 15.293 1.00 95.31 146 TYR A O 1
ATOM 1201 N N . PRO A 1 147 ? 4.365 -0.533 15.235 1.00 96.50 147 PRO A N 1
ATOM 1202 C CA . PRO A 1 147 ? 3.992 -0.195 16.609 1.00 96.50 147 PRO A CA 1
ATOM 1203 C C . PRO A 1 147 ? 2.488 -0.299 16.874 1.00 96.50 147 PRO A C 1
ATOM 1205 O O . PRO A 1 147 ? 1.672 0.176 16.082 1.00 96.50 147 PRO A O 1
ATOM 1208 N N . GLN A 1 148 ? 2.118 -0.874 18.022 1.00 95.88 148 GLN A N 1
ATOM 1209 C CA . GLN A 1 148 ? 0.715 -1.100 18.386 1.00 95.88 148 GLN A CA 1
ATOM 1210 C C . GLN A 1 148 ? -0.088 0.205 18.477 1.00 95.88 148 GLN A C 1
ATOM 1212 O O . GLN A 1 148 ? -1.216 0.262 17.996 1.00 95.88 148 GLN A O 1
ATOM 1217 N N . GLU A 1 149 ? 0.481 1.264 19.055 1.00 96.75 149 GLU A N 1
ATOM 1218 C CA . GLU A 1 149 ? -0.207 2.556 19.179 1.00 96.75 149 GLU A CA 1
ATOM 1219 C C . GLU A 1 149 ? -0.553 3.156 17.810 1.00 96.75 149 GLU A C 1
ATOM 1221 O O . GLU A 1 149 ? -1.667 3.631 17.597 1.00 96.75 149 GLU A O 1
ATOM 1226 N N . ASP A 1 150 ? 0.374 3.100 16.853 1.00 97.56 150 ASP A N 1
ATOM 1227 C CA . ASP A 1 150 ? 0.144 3.616 15.502 1.00 97.56 150 ASP A CA 1
ATOM 1228 C C . ASP A 1 150 ? -0.751 2.692 14.673 1.00 97.56 150 ASP A C 1
ATOM 1230 O O . ASP A 1 150 ? -1.508 3.167 13.827 1.00 97.56 150 ASP A O 1
ATOM 1234 N N . TYR A 1 151 ? -0.725 1.384 14.938 1.00 97.00 151 TYR A N 1
ATOM 1235 C CA . TYR A 1 151 ? -1.691 0.440 14.384 1.00 97.00 151 TYR A CA 1
ATOM 1236 C C . TYR A 1 151 ? -3.127 0.807 14.793 1.00 97.00 151 TYR A C 1
ATOM 1238 O O . TYR A 1 151 ? -3.997 0.898 13.927 1.00 97.00 151 TYR A O 1
ATOM 1246 N N . LEU A 1 152 ? -3.373 1.101 16.077 1.00 97.00 152 LEU A N 1
ATOM 1247 C CA . LEU A 1 152 ? -4.699 1.506 16.565 1.00 97.00 152 LEU A CA 1
ATOM 1248 C C . LEU A 1 152 ? -5.169 2.816 15.913 1.00 97.00 152 LEU A C 1
ATOM 1250 O O . LEU A 1 152 ? -6.290 2.884 15.408 1.00 97.00 152 LEU A O 1
ATOM 1254 N N . LYS A 1 153 ? -4.290 3.824 15.813 1.00 97.12 153 LYS A N 1
ATOM 1255 C CA . LYS A 1 153 ? -4.597 5.080 15.099 1.00 97.12 153 LYS A CA 1
ATOM 1256 C C . LYS A 1 153 ? -4.965 4.836 13.634 1.00 97.12 153 LYS A C 1
ATOM 1258 O O . LYS A 1 153 ? -5.849 5.501 13.094 1.00 97.12 153 LYS A O 1
ATOM 1263 N N . LEU A 1 154 ? -4.294 3.893 12.966 1.00 97.38 154 LEU A N 1
ATOM 1264 C CA . LEU A 1 154 ? -4.624 3.531 11.587 1.00 97.38 154 LEU A CA 1
ATOM 1265 C C . LEU A 1 154 ? -5.983 2.835 11.483 1.00 97.38 154 LEU A C 1
ATOM 1267 O O . LEU A 1 154 ? -6.719 3.131 10.542 1.00 97.38 154 LEU A O 1
ATOM 1271 N N . GLN A 1 155 ? -6.339 1.964 12.434 1.00 97.12 155 GLN A N 1
ATOM 1272 C CA . GLN A 1 155 ? -7.663 1.334 12.470 1.00 97.12 155 GLN A CA 1
ATOM 1273 C C . GLN A 1 155 ? -8.776 2.378 12.625 1.00 97.12 155 GLN A C 1
ATOM 1275 O O . GLN A 1 155 ? -9.771 2.325 11.905 1.00 97.12 155 GLN A O 1
ATOM 1280 N N . GLU A 1 156 ? -8.585 3.373 13.493 1.00 97.25 156 GLU A N 1
ATOM 1281 C CA . GLU A 1 156 ? -9.519 4.497 13.636 1.00 97.25 156 GLU A CA 1
ATOM 1282 C C . GLU A 1 156 ? -9.604 5.347 12.358 1.00 97.25 156 GLU A C 1
ATOM 1284 O O . GLU A 1 156 ? -10.681 5.787 11.950 1.00 97.25 156 GLU A O 1
ATOM 1289 N N . ALA A 1 157 ? 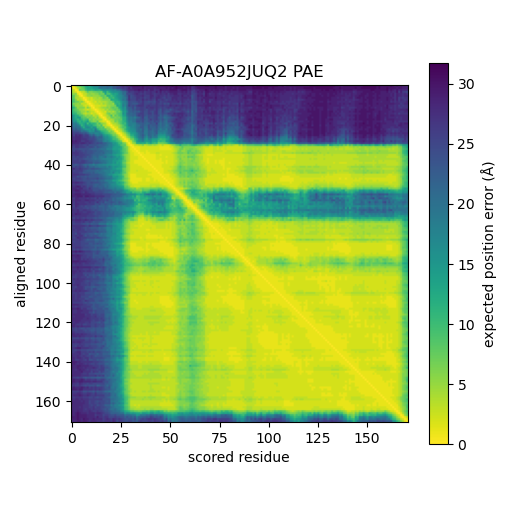-8.468 5.577 11.692 1.00 97.25 157 ALA A N 1
ATOM 1290 C CA . ALA A 1 157 ? -8.404 6.381 10.477 1.00 97.25 157 ALA A CA 1
ATOM 1291 C C . ALA A 1 157 ? -9.007 5.682 9.244 1.00 97.25 157 ALA A C 1
ATOM 1293 O O . ALA A 1 157 ? -9.477 6.371 8.328 1.00 97.25 157 ALA A O 1
ATOM 1294 N N . LEU A 1 158 ? -8.979 4.347 9.209 1.00 97.19 158 LEU A N 1
ATOM 1295 C CA . LEU A 1 158 ? -9.412 3.493 8.100 1.00 97.19 158 LEU A CA 1
ATOM 1296 C C . LEU A 1 158 ? -10.416 2.424 8.588 1.00 97.19 158 LEU A C 1
ATOM 1298 O O . LEU A 1 158 ? -10.157 1.231 8.444 1.00 97.19 158 LEU A O 1
ATOM 1302 N N . PRO A 1 159 ? -11.597 2.817 9.106 1.00 96.00 159 PRO A N 1
ATOM 1303 C CA . PRO A 1 159 ? -12.499 1.912 9.831 1.00 96.00 159 PRO A CA 1
ATOM 1304 C C . PRO A 1 159 ? -13.114 0.793 8.974 1.00 96.00 159 PRO A C 1
ATOM 1306 O O . PRO A 1 159 ? -13.611 -0.191 9.509 1.00 96.00 159 PRO A O 1
ATOM 1309 N N . ASN A 1 160 ? -13.080 0.931 7.644 1.00 93.94 160 ASN A N 1
ATOM 1310 C CA . ASN A 1 160 ? -13.593 -0.063 6.693 1.00 93.94 160 ASN A CA 1
ATOM 1311 C C . ASN A 1 160 ? -12.478 -0.901 6.038 1.00 93.94 160 ASN A C 1
ATOM 1313 O O . ASN A 1 160 ? -12.743 -1.625 5.079 1.00 93.94 160 ASN A O 1
ATOM 1317 N N . CYS A 1 161 ? -11.235 -0.768 6.507 1.00 97.19 161 CYS A N 1
ATOM 1318 C CA . CYS A 1 161 ? -10.077 -1.483 5.988 1.00 97.19 161 CYS A CA 1
ATOM 1319 C C . CYS A 1 161 ? -9.580 -2.487 7.032 1.00 97.19 161 CYS A C 1
ATOM 1321 O O . CYS A 1 161 ? -9.230 -2.115 8.149 1.00 97.19 161 CYS A O 1
ATOM 1323 N N . GLU A 1 162 ? -9.485 -3.758 6.652 1.00 97.38 162 GLU A N 1
ATOM 1324 C CA . GLU A 1 162 ? -8.758 -4.769 7.411 1.00 97.38 162 GLU A CA 1
ATOM 1325 C C . GLU A 1 162 ? -7.269 -4.398 7.414 1.00 97.38 162 GLU A C 1
ATOM 1327 O O . GLU A 1 162 ? -6.632 -4.331 6.359 1.00 97.38 162 GLU A O 1
ATOM 1332 N N . ILE A 1 163 ? -6.704 -4.137 8.592 1.00 97.19 163 ILE A N 1
ATOM 1333 C CA . ILE A 1 163 ? -5.266 -3.916 8.747 1.00 97.19 163 ILE A CA 1
ATOM 1334 C C . ILE A 1 163 ? -4.650 -5.204 9.273 1.00 97.19 163 ILE A C 1
ATOM 1336 O O . ILE A 1 163 ? -5.027 -5.692 10.334 1.00 97.19 163 ILE A O 1
ATOM 1340 N N . VAL A 1 164 ? -3.701 -5.752 8.522 1.00 94.62 164 VAL A N 1
ATOM 1341 C CA . VAL A 1 164 ? -3.015 -7.006 8.847 1.00 94.62 164 VAL A CA 1
ATOM 1342 C C . VAL A 1 164 ? -1.535 -6.719 9.046 1.00 94.62 164 VAL A C 1
ATOM 1344 O O . VAL A 1 164 ? -0.950 -5.945 8.292 1.00 94.62 164 VAL A O 1
ATOM 1347 N N . ILE A 1 165 ? -0.920 -7.346 10.044 1.00 93.31 165 ILE A N 1
ATOM 1348 C CA . ILE A 1 165 ? 0.534 -7.330 10.222 1.00 93.31 165 ILE A CA 1
ATOM 1349 C C . ILE A 1 165 ? 1.127 -8.543 9.503 1.00 93.31 165 ILE A C 1
ATOM 1351 O O . ILE A 1 165 ? 0.709 -9.677 9.743 1.00 93.31 165 ILE A O 1
ATOM 1355 N N . ASN A 1 166 ? 2.108 -8.316 8.630 1.00 83.25 166 ASN A N 1
ATOM 1356 C CA . ASN A 1 166 ? 2.907 -9.379 8.037 1.00 83.25 166 ASN A CA 1
ATOM 1357 C C . ASN A 1 166 ? 3.625 -10.141 9.147 1.00 83.25 166 ASN A C 1
ATOM 1359 O O . ASN A 1 166 ? 4.467 -9.587 9.848 1.00 83.25 166 ASN A O 1
ATOM 1363 N N . VAL A 1 167 ? 3.326 -11.429 9.262 1.00 70.56 167 VAL A N 1
ATOM 1364 C CA . VAL A 1 167 ? 4.112 -12.363 10.060 1.00 70.56 167 VAL A CA 1
ATOM 1365 C C . VAL A 1 167 ? 5.030 -13.072 9.075 1.00 70.56 167 VAL A C 1
ATOM 1367 O O . VAL A 1 167 ? 4.573 -13.913 8.301 1.00 70.56 167 VAL A O 1
ATOM 1370 N N . TYR A 1 168 ? 6.304 -12.681 9.016 1.00 59.19 168 TYR A N 1
ATOM 1371 C CA . TYR A 1 168 ? 7.280 -13.452 8.250 1.00 59.19 168 TYR A CA 1
ATOM 1372 C C . TYR A 1 168 ? 7.544 -14.758 9.012 1.00 59.19 168 TYR A C 1
ATOM 1374 O O . TYR A 1 168 ? 7.927 -14.698 10.179 1.00 59.19 168 TYR A O 1
ATOM 1382 N N . PRO A 1 169 ? 7.340 -15.941 8.406 1.00 40.91 169 PRO A N 1
ATOM 1383 C CA . PRO A 1 169 ? 7.762 -17.187 9.028 1.00 40.91 169 PRO A CA 1
ATOM 1384 C C . PRO A 1 169 ? 9.295 -17.234 8.988 1.00 40.91 169 PRO A C 1
ATOM 1386 O O . PRO A 1 169 ? 9.870 -17.545 7.947 1.00 40.91 169 PRO A O 1
ATOM 1389 N N . GLY A 1 170 ? 9.962 -16.864 10.084 1.00 44.56 170 GLY A N 1
ATOM 1390 C CA . GLY A 1 170 ? 11.425 -16.939 10.168 1.00 44.56 170 GLY A CA 1
ATOM 1391 C C . GLY A 1 170 ? 12.135 -15.971 11.116 1.00 44.56 170 GLY A C 1
ATOM 1392 O O . GLY A 1 170 ? 13.362 -16.029 11.157 1.00 44.56 170 GLY A O 1
ATOM 1393 N N . GLU A 1 171 ? 11.419 -15.120 11.855 1.00 39.66 171 GLU A N 1
ATOM 1394 C CA . GLU A 1 171 ? 11.962 -14.415 13.031 1.00 39.66 171 GLU A CA 1
ATOM 1395 C C . GLU A 1 171 ? 11.403 -15.008 14.328 1.00 39.66 171 GLU A C 1
ATOM 1397 O O . GLU A 1 171 ? 10.189 -15.325 14.352 1.00 39.66 171 GLU A O 1
#

pLDDT: mean 80.33, std 20.06, range [36.41, 98.0]

Foldseek 3Di:
DDDPVVVVVVVVVVVVVVVVVVVVVVPPPQQEAQAPQVCLVCLQRHAEYAWADDDHFTDRVVVRDGDHGDDLLCVLVNQNHAYYHYQEDDLPDPLLSNLLSVLSRQNHAYYHDNYACSRNPQQDPSSLVSNLSNPNHAEDEDEPPDDPVSVVVSCVSCVNHHYHYDDDPPD

Solvent-accessible surface area (backbone atoms only — not comparable to full-atom values): 9241 Å² total; per-residue (Å²): 131,85,56,71,68,58,54,54,52,50,52,51,52,49,51,49,49,52,51,50,56,58,47,63,77,63,72,56,93,72,18,60,30,46,38,59,52,64,33,64,75,51,20,81,58,23,30,32,40,43,39,33,40,53,97,91,24,36,32,34,69,90,75,73,44,72,36,87,60,57,63,62,77,56,51,45,65,30,60,46,26,28,34,45,34,38,33,38,67,53,82,81,52,60,56,50,65,48,34,46,25,50,32,60,24,70,48,28,28,36,41,37,42,53,37,53,33,87,43,69,57,79,82,48,73,67,26,50,60,22,51,64,56,29,83,46,36,42,33,40,35,37,25,45,85,62,55,66,71,61,50,52,53,46,44,71,66,36,77,76,32,50,75,43,68,45,77,70,94,85,122

Secondary structure (DSSP, 8-state):
---HHHHHHHHHHHHHHHHHHHHHTT--TTSEES-HHHHTTSGGG-SEEEEEEETTEEEETTTTEEE----GGGGGG-TT--EEEEE---TT--HHHHHHHHTT-TT--EEEEES-HHHH-SPPHHHHHHHTT-TT--EEEE-TT--HHHHHHHHHH-TTSEEEE---TT-